Protein AF-A0A7Y4ZI86-F1 (afdb_monomer)

Foldseek 3Di:
DPVVVVVPPPPPLLVVLQVLCCVLFQCWKFKEWLCLHTSYIHNDDPVVNSVVSNVQNVVPAPWQQAPVRTTIGMDGDDDDPVSVVVSSVVNNVSRNDD

Mean predicted aligned error: 6.57 Å

Structure (mmCIF, N/CA/C/O backbone):
data_AF-A0A7Y4ZI86-F1
#
_entry.id   AF-A0A7Y4ZI86-F1
#
loop_
_atom_site.group_PDB
_atom_site.id
_atom_site.type_symbol
_atom_site.label_atom_id
_atom_site.label_alt_id
_atom_site.label_comp_id
_atom_site.label_asym_id
_atom_site.label_entity_id
_atom_site.label_seq_id
_atom_site.pdbx_PDB_ins_code
_atom_site.Cartn_x
_atom_site.Cartn_y
_atom_site.Cartn_z
_atom_site.occupancy
_atom_site.B_iso_or_equiv
_atom_site.auth_seq_id
_atom_site.auth_comp_id
_atom_site.auth_asym_id
_atom_site.auth_atom_id
_atom_site.pdbx_PDB_model_num
ATOM 1 N N . MET A 1 1 ? -19.128 21.379 -4.421 1.00 40.47 1 MET A N 1
ATOM 2 C CA . MET A 1 1 ? -18.666 21.051 -3.052 1.00 40.47 1 MET A CA 1
ATOM 3 C C . MET A 1 1 ? -17.521 20.022 -3.105 1.00 40.47 1 MET A C 1
ATOM 5 O O . MET A 1 1 ? -17.635 18.923 -2.588 1.00 40.47 1 MET A O 1
ATOM 9 N N . VAL A 1 2 ? -16.423 20.343 -3.808 1.00 43.22 2 VAL A N 1
ATOM 10 C CA . VAL A 1 2 ? -15.291 19.412 -4.066 1.00 43.22 2 VAL A CA 1
ATOM 11 C C . VAL A 1 2 ? -14.060 19.757 -3.208 1.00 43.22 2 VAL A C 1
ATOM 13 O O . VAL A 1 2 ? -13.192 18.916 -2.989 1.00 43.22 2 VAL A O 1
ATOM 16 N N . SER A 1 3 ? -14.006 20.975 -2.660 1.00 39.62 3 SER A N 1
ATOM 17 C CA . SER A 1 3 ? -12.858 21.476 -1.895 1.00 39.62 3 SER A CA 1
ATOM 18 C C . SER A 1 3 ? -12.743 20.894 -0.482 1.00 39.62 3 SER A C 1
ATOM 20 O O . SER A 1 3 ? -11.631 20.781 0.023 1.00 39.62 3 SER A O 1
ATOM 22 N N . GLU A 1 4 ? -13.843 20.447 0.134 1.00 34.97 4 GLU A N 1
ATOM 23 C CA . GLU A 1 4 ? -13.811 19.861 1.486 1.00 34.97 4 GLU A CA 1
ATOM 24 C C . GLU A 1 4 ? -13.145 18.481 1.518 1.00 34.97 4 GLU A C 1
ATOM 26 O O . GLU A 1 4 ? -12.319 18.233 2.391 1.00 34.97 4 GLU A O 1
ATOM 31 N N . ARG A 1 5 ? -13.360 17.624 0.504 1.00 44.84 5 ARG A N 1
ATOM 32 C CA . ARG A 1 5 ? -12.651 16.329 0.416 1.00 44.84 5 ARG A CA 1
ATOM 33 C C . ARG A 1 5 ? -11.133 16.489 0.228 1.00 44.84 5 ARG A C 1
ATOM 35 O O . ARG A 1 5 ? -10.381 15.578 0.558 1.00 44.84 5 ARG A O 1
ATOM 42 N N . ARG A 1 6 ? -10.666 17.638 -0.285 1.00 46.72 6 ARG A N 1
ATOM 43 C CA . ARG A 1 6 ? -9.231 17.966 -0.413 1.00 46.72 6 ARG A CA 1
ATOM 44 C C . ARG A 1 6 ? -8.626 18.559 0.861 1.00 46.72 6 ARG A C 1
ATOM 46 O O . ARG A 1 6 ? -7.420 18.422 1.037 1.00 46.72 6 ARG A O 1
ATOM 53 N N . HIS A 1 7 ? -9.426 19.182 1.727 1.00 37.75 7 HIS A N 1
ATOM 54 C CA . HIS A 1 7 ? -8.945 19.873 2.930 1.00 37.75 7 HIS A CA 1
ATOM 55 C C . HIS A 1 7 ? -8.793 18.955 4.153 1.00 37.75 7 HIS A C 1
ATOM 57 O O . H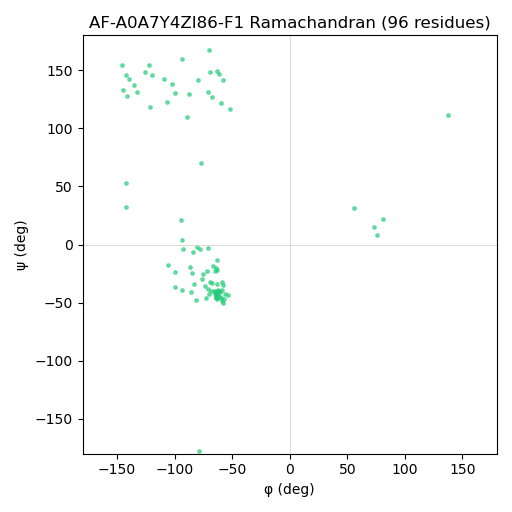IS A 1 7 ? -8.015 19.260 5.051 1.00 37.75 7 HIS A O 1
ATOM 63 N N . THR A 1 8 ? -9.448 17.792 4.160 1.00 42.59 8 THR A N 1
ATOM 64 C CA . THR A 1 8 ? -9.310 16.762 5.210 1.00 42.59 8 THR A CA 1
ATOM 65 C C . THR A 1 8 ? -8.269 15.688 4.849 1.00 42.59 8 THR A C 1
ATOM 67 O O . THR A 1 8 ? -8.265 14.586 5.386 1.00 42.59 8 THR A O 1
ATOM 70 N N . ARG A 1 9 ? -7.345 16.001 3.933 1.00 48.28 9 ARG A N 1
ATOM 71 C CA . ARG A 1 9 ? -6.065 15.297 3.764 1.00 48.28 9 ARG A CA 1
ATOM 72 C C . ARG A 1 9 ? -5.108 15.762 4.865 1.00 48.28 9 ARG A C 1
ATOM 74 O O . ARG A 1 9 ? -4.184 16.514 4.580 1.00 48.28 9 ARG A O 1
ATOM 81 N N . SER A 1 10 ? -5.357 15.391 6.122 1.00 48.47 10 SER A N 1
ATOM 82 C CA . SER A 1 10 ? -4.493 15.788 7.242 1.00 48.47 10 SER A CA 1
ATOM 83 C C . SER A 1 10 ? -3.025 15.447 6.931 1.00 48.47 10 SER A C 1
ATOM 85 O O . SER A 1 10 ? -2.646 14.303 6.674 1.00 48.47 10 SER A O 1
ATOM 87 N N . SER A 1 11 ? -2.204 16.489 6.857 1.00 63.00 11 SER A N 1
ATOM 88 C CA . SER A 1 11 ? -1.022 16.548 5.994 1.00 63.00 11 SER A CA 1
ATOM 89 C C . SER A 1 11 ? 0.161 15.664 6.406 1.00 63.00 11 SER A C 1
ATOM 91 O O . SER A 1 11 ? 1.135 15.601 5.671 1.00 63.00 11 SER A O 1
ATOM 93 N N . ASN A 1 12 ? 0.102 14.941 7.528 1.00 75.25 12 ASN A N 1
ATOM 94 C CA . ASN A 1 12 ? 1.253 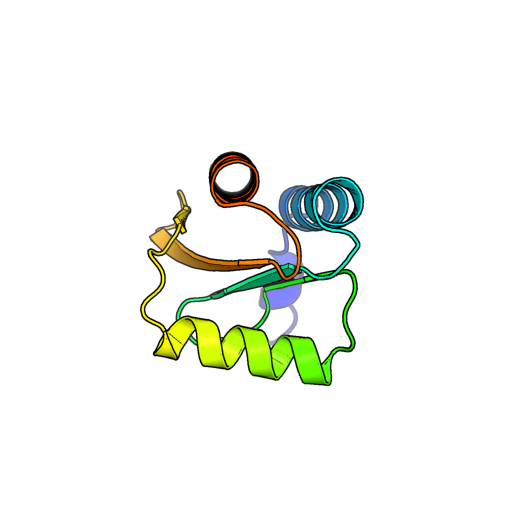14.182 8.037 1.00 75.25 12 ASN A CA 1
ATOM 95 C C . ASN A 1 12 ? 1.206 12.685 7.708 1.00 75.25 12 ASN A C 1
ATOM 97 O O . ASN A 1 12 ? 2.248 12.104 7.419 1.00 75.25 12 ASN A O 1
ATOM 101 N N . ARG A 1 13 ? 0.028 12.044 7.715 1.00 83.69 13 ARG A N 1
ATOM 102 C CA . ARG A 1 13 ? -0.062 10.579 7.539 1.00 83.69 13 ARG A CA 1
ATOM 103 C C . ARG A 1 13 ? 0.224 10.157 6.107 1.00 83.69 13 ARG A C 1
ATOM 105 O O . ARG A 1 13 ? 1.012 9.250 5.884 1.00 83.69 13 ARG A O 1
ATOM 112 N N . TRP A 1 14 ? -0.367 10.852 5.138 1.00 83.12 14 TRP A N 1
ATOM 113 C CA . TRP A 1 14 ? -0.145 10.566 3.718 1.00 83.12 14 TRP A CA 1
ATOM 114 C C . TRP A 1 14 ? 1.305 10.813 3.305 1.00 83.12 14 TRP A C 1
ATOM 116 O O . TRP A 1 14 ? 1.890 9.997 2.599 1.00 83.12 14 TRP A O 1
ATOM 126 N N . ILE A 1 15 ? 1.908 11.889 3.816 1.00 86.44 15 ILE A N 1
ATOM 127 C CA . ILE A 1 15 ? 3.334 12.172 3.630 1.00 86.44 15 ILE A CA 1
ATOM 128 C C . ILE A 1 15 ? 4.180 11.068 4.280 1.00 86.44 15 ILE A C 1
ATOM 130 O O . ILE A 1 15 ? 5.071 10.525 3.633 1.00 86.44 15 ILE A O 1
ATOM 134 N N . ALA A 1 16 ? 3.872 10.663 5.516 1.00 89.69 16 ALA A N 1
ATOM 135 C CA . ALA A 1 16 ? 4.579 9.579 6.196 1.00 89.69 16 ALA A CA 1
ATOM 136 C C . ALA A 1 16 ? 4.477 8.239 5.446 1.00 89.69 16 ALA A C 1
ATOM 138 O O . ALA A 1 16 ? 5.483 7.547 5.322 1.00 89.69 16 ALA A O 1
ATOM 139 N N . LEU A 1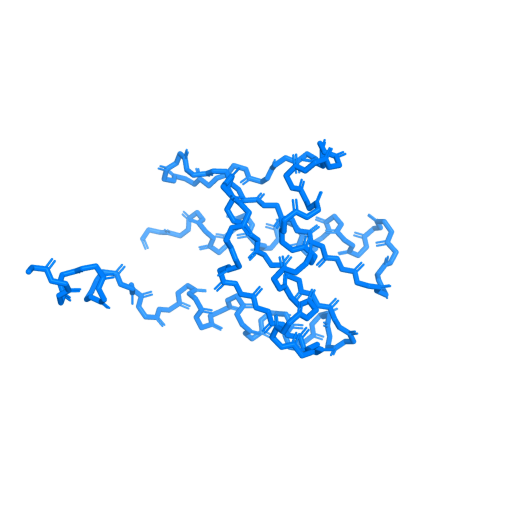 17 ? 3.306 7.894 4.901 1.00 91.62 17 LEU A N 1
ATOM 140 C CA . LEU A 1 17 ? 3.120 6.697 4.073 1.00 91.62 17 LEU A CA 1
ATOM 141 C C . LEU A 1 17 ? 3.943 6.768 2.786 1.00 91.62 17 LEU A C 1
ATOM 143 O O . LEU A 1 17 ? 4.629 5.806 2.447 1.00 91.62 17 LEU A O 1
ATOM 147 N N . PHE A 1 18 ? 3.932 7.915 2.104 1.00 91.56 18 PHE A N 1
ATOM 148 C CA . PHE A 1 18 ? 4.759 8.122 0.918 1.00 91.56 18 PHE A CA 1
ATOM 149 C C . PHE A 1 18 ? 6.253 7.947 1.233 1.00 91.56 18 PHE A C 1
ATOM 151 O O . PHE A 1 18 ? 6.943 7.191 0.548 1.00 91.56 18 PHE A O 1
ATOM 158 N N . HIS A 1 19 ? 6.756 8.577 2.302 1.00 93.19 19 HIS A N 1
ATOM 159 C CA . HIS A 1 19 ? 8.155 8.429 2.720 1.00 93.19 19 HIS A CA 1
ATOM 160 C C . HIS A 1 19 ? 8.495 6.998 3.142 1.00 93.19 19 HIS A C 1
ATOM 162 O O . HIS A 1 19 ? 9.558 6.497 2.775 1.00 93.19 19 HIS A O 1
ATOM 168 N N . LEU A 1 20 ? 7.601 6.329 3.875 1.00 94.12 20 LEU A N 1
ATOM 169 C CA . LEU A 1 20 ? 7.763 4.927 4.250 1.00 94.12 20 LEU A CA 1
ATOM 170 C C . LEU A 1 20 ? 7.939 4.058 3.000 1.00 94.12 20 LEU A C 1
ATOM 172 O O . LEU A 1 20 ? 8.860 3.247 2.946 1.00 94.12 20 LEU A O 1
ATOM 176 N N . PHE A 1 21 ? 7.103 4.255 1.979 1.00 94.44 21 PHE A N 1
ATOM 177 C CA . PHE A 1 21 ? 7.137 3.454 0.753 1.00 94.44 21 PHE A CA 1
ATOM 178 C C . PHE A 1 21 ? 8.381 3.756 -0.077 1.00 94.44 21 PHE A C 1
ATOM 180 O O . PHE A 1 21 ? 9.054 2.829 -0.520 1.00 94.44 21 PHE A O 1
ATOM 187 N N . ALA A 1 22 ? 8.757 5.029 -0.203 1.00 92.88 22 ALA A N 1
ATOM 188 C CA . ALA A 1 22 ? 9.999 5.430 -0.859 1.00 92.88 22 ALA A CA 1
ATOM 189 C C . ALA A 1 22 ? 11.248 4.821 -0.204 1.00 92.88 22 ALA A C 1
ATOM 191 O O . ALA A 1 22 ? 12.215 4.521 -0.897 1.00 92.88 22 ALA A O 1
ATOM 192 N N . GLN A 1 23 ? 11.236 4.604 1.114 1.00 93.69 23 GLN A N 1
ATOM 193 C CA . GLN A 1 23 ? 12.368 4.015 1.834 1.00 93.69 23 GLN A CA 1
ATOM 194 C C . GLN A 1 23 ? 12.354 2.484 1.836 1.00 93.69 23 GLN A C 1
ATOM 196 O O . GLN A 1 23 ? 13.406 1.858 1.728 1.00 93.69 23 GLN A O 1
ATOM 201 N N . ARG A 1 24 ? 11.180 1.870 2.016 1.00 92.38 24 ARG A N 1
ATOM 202 C CA . ARG A 1 24 ? 11.045 0.426 2.269 1.00 92.38 24 ARG A CA 1
ATOM 203 C C . ARG A 1 24 ? 10.665 -0.382 1.038 1.00 92.38 24 ARG A C 1
ATOM 205 O O . ARG A 1 24 ? 10.950 -1.571 1.012 1.00 92.38 24 ARG A O 1
ATOM 212 N N . ALA A 1 25 ? 10.045 0.236 0.040 1.00 92.31 25 ALA A N 1
ATOM 213 C CA . ALA A 1 25 ? 9.607 -0.422 -1.185 1.00 92.31 25 ALA A CA 1
ATOM 214 C C . ALA A 1 25 ? 9.794 0.464 -2.441 1.00 92.31 25 ALA A C 1
ATOM 216 O O . ALA A 1 25 ? 8.857 0.635 -3.225 1.00 92.31 25 ALA A O 1
ATOM 217 N N . PRO A 1 26 ? 11.005 1.010 -2.685 1.00 91.62 26 PRO A N 1
ATOM 218 C CA . PRO A 1 26 ? 11.251 1.923 -3.806 1.00 91.62 26 PRO A CA 1
ATOM 219 C C . PRO A 1 26 ? 11.062 1.277 -5.186 1.00 91.62 26 PRO A C 1
ATOM 221 O O . PRO A 1 26 ? 10.869 1.986 -6.167 1.00 91.62 26 PRO A O 1
ATOM 224 N N . ALA A 1 27 ? 11.119 -0.055 -5.271 1.00 91.06 27 ALA A N 1
ATOM 225 C CA . ALA A 1 27 ? 10.969 -0.811 -6.514 1.00 91.06 27 ALA A CA 1
ATOM 226 C C . ALA A 1 27 ? 9.504 -1.012 -6.957 1.00 91.06 27 ALA A C 1
ATOM 228 O O . ALA A 1 27 ? 9.265 -1.645 -7.985 1.00 91.06 27 ALA A O 1
ATOM 229 N N . GLY A 1 28 ? 8.528 -0.536 -6.175 1.00 92.94 28 GLY A N 1
ATOM 230 C CA . GLY A 1 28 ? 7.109 -0.674 -6.492 1.00 92.94 28 GLY A CA 1
ATOM 231 C C . GLY A 1 28 ? 6.269 -1.051 -5.277 1.00 92.94 28 GLY A C 1
ATOM 232 O O . GLY A 1 28 ? 6.343 -2.192 -4.812 1.00 92.94 28 GLY A O 1
ATOM 233 N N . ALA A 1 29 ? 5.423 -0.129 -4.821 1.00 93.81 29 ALA A N 1
ATOM 234 C CA . ALA A 1 29 ? 4.378 -0.384 -3.833 1.00 93.81 29 ALA A CA 1
ATOM 235 C C . ALA A 1 29 ? 3.097 0.398 -4.137 1.00 93.81 29 ALA A C 1
ATOM 237 O O . ALA A 1 29 ? 3.172 1.538 -4.600 1.00 93.81 29 ALA A O 1
ATOM 238 N N . VAL A 1 30 ? 1.944 -0.198 -3.822 1.00 94.00 30 VAL A N 1
ATOM 239 C CA . VAL A 1 30 ? 0.624 0.448 -3.884 1.00 94.00 30 VAL A CA 1
ATOM 240 C C . VAL A 1 30 ? -0.145 0.166 -2.605 1.00 94.00 30 VAL A C 1
ATOM 242 O O . VAL A 1 30 ? -0.245 -0.981 -2.177 1.00 94.00 30 VAL A O 1
ATOM 245 N N . LEU A 1 31 ? -0.709 1.218 -2.021 1.00 93.19 31 LEU A N 1
ATOM 246 C CA . LEU A 1 31 ? -1.744 1.136 -1.001 1.00 93.19 31 LEU A CA 1
ATOM 247 C C . LEU A 1 31 ? -3.064 1.546 -1.647 1.00 93.19 31 LEU A C 1
ATOM 249 O O . LEU A 1 31 ? -3.150 2.660 -2.162 1.00 93.19 31 LEU A O 1
ATOM 253 N N . ALA A 1 32 ? -4.066 0.678 -1.610 1.00 92.56 32 ALA A N 1
ATOM 254 C CA . ALA A 1 32 ? -5.384 0.927 -2.189 1.00 92.56 32 ALA A CA 1
ATOM 255 C C . ALA A 1 32 ? -6.487 0.799 -1.136 1.00 92.56 32 ALA A C 1
ATOM 257 O O . ALA A 1 32 ? -6.301 0.105 -0.136 1.00 92.56 32 ALA A O 1
ATOM 258 N N . ASP A 1 33 ? -7.615 1.469 -1.353 1.00 90.69 33 ASP A N 1
ATOM 259 C CA . ASP A 1 33 ? -8.817 1.275 -0.540 1.00 90.69 33 ASP A CA 1
ATOM 260 C C . ASP A 1 33 ? -9.594 0.004 -0.937 1.00 90.69 33 ASP A C 1
ATOM 262 O O . ASP A 1 33 ? -9.184 -0.786 -1.796 1.00 90.69 33 ASP A O 1
ATOM 266 N N . ASP A 1 34 ? -10.726 -0.219 -0.277 1.00 89.00 34 ASP A N 1
ATOM 267 C CA . ASP A 1 34 ? -11.608 -1.359 -0.507 1.00 89.00 34 ASP A CA 1
ATOM 268 C C . ASP A 1 34 ? -12.281 -1.345 -1.889 1.00 89.00 34 ASP A C 1
ATOM 270 O O . ASP A 1 34 ? -12.710 -2.401 -2.359 1.00 89.00 34 ASP A O 1
ATOM 274 N N . GLN A 1 35 ? -12.315 -0.182 -2.548 1.00 89.56 3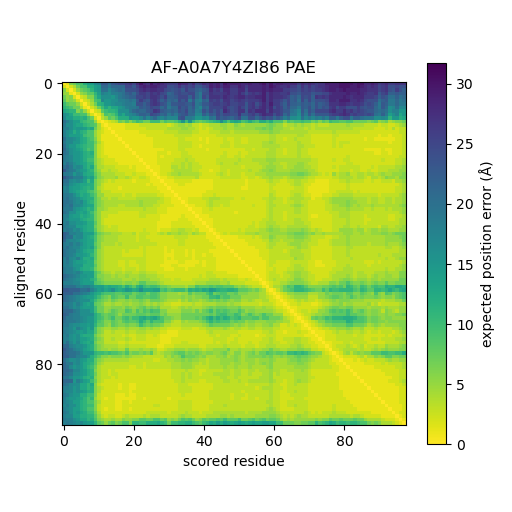5 GLN A N 1
ATOM 275 C CA . GLN A 1 35 ? -12.862 0.036 -3.888 1.00 89.56 35 GLN A CA 1
ATOM 276 C C . GLN A 1 35 ? -11.801 -0.088 -4.993 1.00 89.56 35 GLN A C 1
ATOM 278 O O . GLN A 1 35 ? -12.135 -0.020 -6.176 1.00 89.56 35 GLN A O 1
ATOM 283 N N . GLY A 1 36 ? -10.532 -0.287 -4.629 1.00 89.62 36 GLY A N 1
ATOM 284 C CA . GLY A 1 36 ? -9.432 -0.441 -5.579 1.00 89.62 36 GLY A CA 1
ATOM 285 C C . GLY A 1 36 ? -8.916 0.887 -6.114 1.00 89.62 36 GLY A C 1
ATOM 286 O O . GLY A 1 36 ? -8.304 0.919 -7.179 1.00 89.62 36 GLY A O 1
ATOM 287 N N . LEU A 1 37 ? -9.150 1.984 -5.391 1.00 91.06 37 LEU A N 1
ATOM 288 C CA . LEU A 1 37 ? -8.554 3.274 -5.706 1.00 91.06 37 LEU A CA 1
ATOM 289 C C . LEU A 1 37 ? -7.182 3.388 -5.030 1.00 91.06 37 LEU A C 1
ATOM 291 O O . LEU A 1 37 ? -7.073 3.176 -3.816 1.00 91.06 37 LEU A O 1
ATOM 295 N N . PRO A 1 38 ? -6.123 3.755 -5.773 1.00 91.38 38 PRO A N 1
ATOM 296 C CA . PRO A 1 38 ? -4.813 3.961 -5.180 1.00 91.38 38 PRO A CA 1
ATOM 297 C C . PRO A 1 38 ? -4.818 5.189 -4.260 1.00 91.38 38 PRO A C 1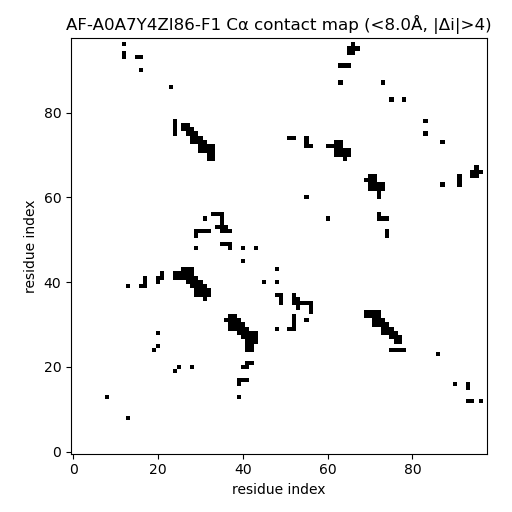
ATOM 299 O O . PRO A 1 38 ? -5.175 6.302 -4.649 1.00 91.38 38 PRO A O 1
ATOM 302 N N . LEU A 1 39 ? -4.371 4.982 -3.023 1.00 89.06 39 LEU A N 1
ATOM 303 C CA . LEU A 1 39 ? -4.160 6.018 -2.011 1.00 89.06 39 LEU A CA 1
ATOM 304 C C . LEU A 1 39 ? -2.710 6.515 -2.019 1.00 89.06 39 LEU A C 1
ATOM 306 O O . LEU A 1 39 ? -2.458 7.709 -1.852 1.00 89.06 39 LEU A O 1
ATOM 310 N N . VAL A 1 40 ? -1.757 5.593 -2.199 1.00 91.38 40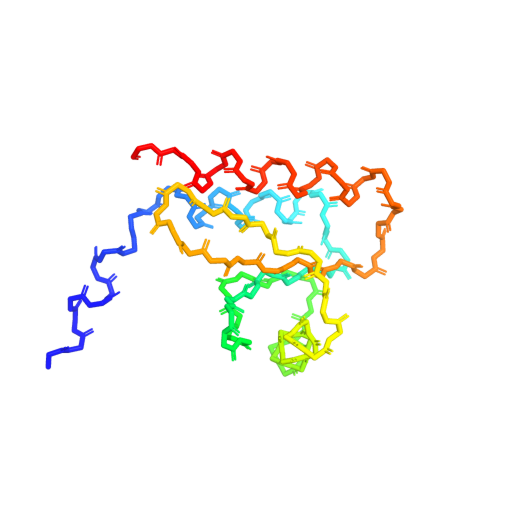 VAL A N 1
ATOM 311 C CA . VAL A 1 40 ? -0.315 5.864 -2.297 1.00 91.38 40 VAL A CA 1
ATOM 312 C C . VAL A 1 40 ? 0.296 4.893 -3.298 1.00 91.38 40 VAL A C 1
ATOM 314 O O . VAL A 1 40 ? 0.069 3.691 -3.194 1.00 91.38 40 VAL A O 1
ATOM 317 N N . ALA A 1 41 ? 1.114 5.398 -4.219 1.00 93.06 41 ALA A N 1
ATOM 318 C CA . ALA A 1 41 ? 1.898 4.586 -5.143 1.00 93.06 41 ALA A CA 1
ATOM 319 C C . ALA A 1 41 ? 3.331 5.125 -5.233 1.00 93.06 41 ALA A C 1
ATOM 321 O O . ALA A 1 41 ? 3.544 6.338 -5.272 1.00 93.06 41 ALA A O 1
ATOM 322 N N . VAL A 1 42 ? 4.319 4.228 -5.231 1.00 94.19 42 VAL A N 1
ATOM 323 C CA . VAL A 1 42 ? 5.746 4.567 -5.341 1.00 94.19 42 VAL A CA 1
ATOM 324 C C . VAL A 1 42 ? 6.442 3.563 -6.248 1.00 94.19 42 VAL A C 1
ATOM 326 O O . VAL A 1 42 ? 6.149 2.371 -6.183 1.00 94.19 42 VAL A O 1
ATOM 329 N N . GLY A 1 43 ? 7.393 4.033 -7.059 1.00 91.31 43 GLY A N 1
ATOM 330 C CA . GLY A 1 43 ? 8.269 3.158 -7.842 1.00 91.31 43 GLY A CA 1
ATOM 331 C C . GLY A 1 43 ? 7.590 2.485 -9.035 1.00 91.31 43 GLY A C 1
ATOM 332 O O . GLY A 1 43 ? 8.134 1.525 -9.572 1.00 91.31 43 GLY A O 1
ATOM 333 N N . MET A 1 44 ? 6.411 2.964 -9.443 1.00 92.31 44 MET A N 1
ATOM 334 C CA . MET A 1 44 ? 5.699 2.472 -10.621 1.00 92.31 44 MET A CA 1
ATOM 335 C C . MET A 1 44 ? 4.939 3.593 -11.345 1.00 92.31 44 MET A C 1
ATOM 337 O O . MET A 1 44 ? 4.590 4.584 -10.701 1.00 92.31 44 MET A O 1
ATOM 341 N N . PRO A 1 45 ? 4.688 3.454 -12.661 1.00 93.25 45 PRO A N 1
ATOM 342 C CA . PRO A 1 45 ? 3.829 4.364 -13.416 1.00 93.25 45 PRO A CA 1
ATOM 343 C C . PRO A 1 45 ? 2.377 4.343 -12.924 1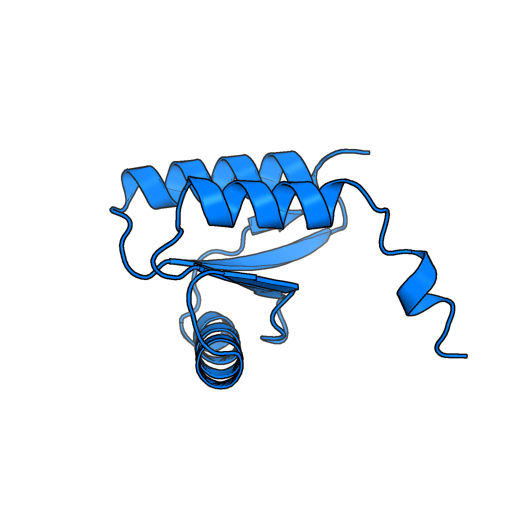.00 93.25 45 PRO A C 1
ATOM 345 O O . PRO A 1 45 ? 1.876 3.288 -12.540 1.00 93.25 45 PRO A O 1
ATOM 348 N N . ASP A 1 46 ? 1.676 5.473 -13.035 1.00 89.94 46 ASP A N 1
ATOM 349 C CA . ASP A 1 46 ? 0.285 5.623 -12.574 1.00 89.94 46 ASP A CA 1
ATOM 350 C C . ASP A 1 46 ? -0.655 4.550 -13.149 1.00 89.94 46 ASP A C 1
ATOM 352 O O . ASP A 1 46 ? -1.407 3.924 -12.410 1.00 89.94 46 ASP A O 1
ATOM 356 N N . ALA A 1 47 ? -0.544 4.246 -14.446 1.00 92.88 47 ALA A N 1
ATOM 357 C CA . ALA A 1 47 ? -1.364 3.214 -15.083 1.00 92.88 47 ALA A CA 1
ATOM 358 C C . ALA A 1 47 ? -1.121 1.804 -14.507 1.00 92.88 47 ALA A C 1
ATOM 360 O O . ALA A 1 47 ? -2.047 1.001 -14.424 1.00 92.88 47 ALA A O 1
ATOM 361 N N . GLU A 1 48 ? 0.112 1.489 -14.096 1.00 93.31 48 GLU A N 1
ATOM 362 C CA . GLU A 1 48 ? 0.409 0.221 -13.417 1.00 93.31 48 GLU A CA 1
ATOM 363 C C . GLU A 1 48 ? -0.114 0.224 -11.979 1.00 93.31 48 GLU A C 1
ATOM 365 O O . GLU A 1 48 ? -0.573 -0.811 -11.496 1.00 93.31 48 GLU A O 1
ATOM 370 N N . ALA A 1 49 ? -0.068 1.376 -11.305 1.00 93.06 49 ALA A N 1
ATOM 371 C CA . ALA A 1 49 ? -0.598 1.529 -9.957 1.00 93.06 49 ALA A CA 1
ATOM 372 C C . ALA A 1 49 ? -2.118 1.332 -9.917 1.00 93.06 49 ALA A C 1
ATOM 374 O O . ALA A 1 49 ? -2.605 0.623 -9.039 1.00 93.06 49 ALA A O 1
ATOM 375 N N . ASP A 1 50 ? -2.844 1.891 -10.888 1.00 92.94 50 ASP A N 1
ATOM 376 C CA . ASP A 1 50 ? -4.293 1.717 -11.025 1.00 92.94 50 ASP A CA 1
ATOM 377 C C . ASP A 1 50 ? -4.661 0.239 -11.223 1.00 92.94 50 ASP A C 1
ATOM 379 O O . ASP A 1 50 ? -5.561 -0.284 -10.564 1.00 92.94 50 ASP A O 1
ATOM 383 N N . VAL A 1 51 ? -3.926 -0.468 -12.088 1.00 93.88 51 VAL A N 1
ATOM 384 C CA . VAL A 1 51 ? -4.136 -1.906 -12.315 1.00 93.88 51 VAL A CA 1
ATOM 385 C C . VAL A 1 51 ? -3.832 -2.710 -11.051 1.00 93.88 51 VAL A C 1
ATOM 387 O O . VAL A 1 51 ? -4.630 -3.560 -10.661 1.00 93.88 51 VAL A O 1
ATOM 390 N N . ALA A 1 52 ? -2.712 -2.437 -10.377 1.00 92.31 52 ALA A N 1
ATOM 391 C CA . ALA A 1 52 ? -2.350 -3.127 -9.141 1.00 92.31 52 ALA A CA 1
ATOM 392 C C . ALA A 1 52 ? -3.375 -2.882 -8.019 1.00 92.31 52 ALA A C 1
ATOM 394 O O . ALA A 1 52 ? -3.723 -3.811 -7.290 1.00 92.31 52 ALA A O 1
ATOM 395 N N . ALA A 1 53 ? -3.895 -1.657 -7.902 1.00 92.12 53 ALA A N 1
ATOM 396 C CA . ALA A 1 53 ? -4.940 -1.304 -6.946 1.00 92.12 53 ALA A CA 1
ATOM 397 C C . ALA A 1 53 ? -6.248 -2.062 -7.217 1.00 92.12 53 ALA A C 1
ATOM 399 O O . ALA A 1 53 ? -6.837 -2.626 -6.293 1.00 92.12 53 ALA A O 1
ATOM 400 N N . ALA A 1 54 ? -6.668 -2.141 -8.481 1.00 91.25 54 ALA A N 1
ATOM 401 C CA . ALA A 1 54 ? -7.855 -2.892 -8.875 1.00 91.25 54 ALA A CA 1
ATOM 402 C C . ALA A 1 54 ? -7.701 -4.398 -8.601 1.00 91.25 54 ALA A C 1
ATOM 404 O O . ALA A 1 54 ? -8.620 -5.040 -8.090 1.00 91.25 54 ALA A O 1
ATOM 405 N N . GLU A 1 55 ? -6.530 -4.967 -8.893 1.00 91.56 55 GLU A N 1
ATOM 406 C CA . GLU A 1 55 ? -6.263 -6.384 -8.648 1.00 91.56 55 GLU A CA 1
ATOM 407 C C . GLU A 1 55 ? -6.223 -6.726 -7.153 1.00 91.56 55 GLU A C 1
ATOM 409 O O . GLU A 1 55 ? -6.715 -7.787 -6.779 1.00 91.56 55 GLU A O 1
ATOM 414 N N . LEU A 1 56 ? -5.767 -5.825 -6.273 1.00 89.50 56 LEU A N 1
ATOM 415 C CA . LEU A 1 56 ? -5.786 -6.049 -4.817 1.00 89.50 56 LEU A CA 1
ATOM 416 C C . LEU A 1 56 ? -7.190 -6.328 -4.262 1.00 89.50 56 LEU A C 1
ATOM 418 O O . LEU A 1 56 ? -7.345 -7.112 -3.325 1.00 89.50 56 LEU A O 1
ATOM 422 N N . VAL A 1 57 ? -8.224 -5.704 -4.830 1.00 85.88 57 VAL A N 1
ATOM 423 C CA . VAL A 1 57 ? -9.620 -5.978 -4.446 1.00 85.88 57 VAL A CA 1
ATOM 424 C C . VAL A 1 57 ? -10.049 -7.374 -4.896 1.00 85.88 57 VAL A C 1
ATOM 426 O O . VAL A 1 57 ? -10.844 -8.030 -4.226 1.00 85.88 57 VAL A O 1
ATOM 429 N N . ARG A 1 58 ? -9.508 -7.854 -6.019 1.00 85.44 58 ARG A N 1
ATOM 430 C CA . ARG A 1 58 ? -9.859 -9.145 -6.623 1.00 85.44 58 ARG A CA 1
ATOM 431 C C . ARG A 1 58 ? -9.118 -10.317 -5.992 1.00 85.44 58 ARG A C 1
ATOM 433 O O . ARG A 1 58 ? -9.684 -11.404 -5.905 1.00 85.44 58 ARG A O 1
ATOM 440 N N . THR A 1 59 ? -7.875 -10.116 -5.561 1.00 79.31 59 THR A N 1
ATOM 441 C CA . THR A 1 59 ? -7.011 -11.174 -5.010 1.00 79.31 59 THR A CA 1
ATOM 442 C C . THR A 1 59 ? -7.343 -11.548 -3.568 1.00 79.31 59 THR A C 1
ATOM 444 O O . THR A 1 59 ? -6.784 -12.514 -3.051 1.00 79.31 59 THR A O 1
ATOM 447 N N . ASN A 1 60 ? -8.293 -10.849 -2.936 1.00 67.06 60 ASN A N 1
ATOM 448 C CA . ASN A 1 60 ? -8.740 -11.103 -1.566 1.00 67.06 60 ASN A CA 1
ATOM 449 C C . ASN A 1 60 ? -7.577 -11.074 -0.553 1.00 67.06 60 ASN A C 1
ATOM 4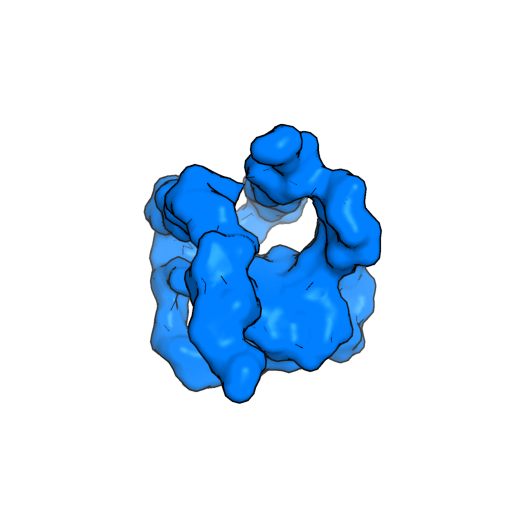51 O O . ASN A 1 60 ? -7.590 -11.800 0.445 1.00 67.06 60 ASN A O 1
ATOM 455 N N . GLU A 1 61 ? -6.552 -10.254 -0.825 1.00 73.50 61 GLU A N 1
ATOM 456 C CA . GLU A 1 61 ? -5.462 -10.039 0.120 1.00 73.50 61 GLU A CA 1
ATOM 457 C C . GLU A 1 61 ? -6.013 -9.513 1.453 1.00 73.50 61 GLU A C 1
ATOM 459 O O . GLU A 1 61 ? -6.957 -8.708 1.456 1.00 73.50 61 GLU A O 1
ATOM 464 N N . PRO A 1 62 ? -5.452 -9.971 2.590 1.00 80.19 62 PRO A N 1
ATOM 465 C CA . PRO A 1 62 ? -5.958 -9.599 3.900 1.00 80.19 62 PRO A CA 1
ATOM 466 C C . PRO A 1 62 ? -5.887 -8.074 4.062 1.00 80.19 62 PRO A C 1
ATOM 468 O O . PRO A 1 62 ? -4.799 -7.498 3.945 1.00 80.19 62 PRO A O 1
ATOM 471 N N . PRO A 1 63 ? -7.023 -7.406 4.323 1.00 86.81 63 PRO A N 1
ATOM 472 C CA . PRO A 1 63 ? -7.032 -5.966 4.480 1.00 86.81 63 PRO A CA 1
ATOM 473 C C . PRO A 1 63 ? -6.316 -5.561 5.769 1.00 86.81 63 PRO A C 1
ATOM 475 O O . PRO A 1 63 ? -6.353 -6.245 6.793 1.00 86.81 63 PRO A O 1
ATOM 478 N N . ILE A 1 64 ? -5.692 -4.392 5.724 1.00 88.31 64 ILE A N 1
ATOM 479 C CA . ILE A 1 64 ? -5.195 -3.673 6.885 1.00 88.31 64 ILE A CA 1
ATOM 480 C C . ILE A 1 64 ? -6.338 -2.775 7.360 1.00 88.31 64 ILE A C 1
ATOM 482 O O . ILE A 1 64 ? -6.691 -1.793 6.703 1.00 88.31 64 ILE A O 1
ATOM 486 N N . ALA A 1 65 ? -6.923 -3.113 8.506 1.00 82.31 65 ALA A N 1
ATOM 487 C CA . ALA A 1 65 ? -7.931 -2.275 9.138 1.00 82.31 65 ALA A CA 1
ATOM 488 C C . ALA A 1 65 ? -7.283 -1.006 9.709 1.00 82.31 65 ALA A C 1
ATOM 490 O O . ALA A 1 65 ? -6.280 -1.058 10.426 1.00 82.31 65 ALA A O 1
ATOM 491 N N . THR A 1 66 ? -7.868 0.147 9.406 1.00 77.31 66 THR A N 1
ATOM 492 C CA . THR A 1 66 ? -7.455 1.438 9.965 1.00 77.31 66 THR A CA 1
ATOM 493 C C . THR A 1 66 ? -8.277 1.784 11.206 1.00 77.31 66 THR A C 1
ATOM 495 O O . THR A 1 66 ? -9.404 1.317 11.373 1.00 77.31 66 THR A O 1
ATOM 498 N N . ALA A 1 67 ? -7.769 2.682 12.056 1.00 72.19 67 ALA A N 1
ATOM 499 C CA . ALA A 1 67 ? -8.520 3.180 13.217 1.00 72.19 67 ALA A CA 1
ATOM 500 C C . ALA A 1 67 ? -9.802 3.957 12.843 1.00 72.19 67 ALA A C 1
ATOM 502 O O . ALA A 1 67 ? -10.641 4.210 13.702 1.00 72.19 67 ALA A O 1
ATOM 503 N N . LEU A 1 68 ? -9.957 4.331 11.568 1.00 70.06 68 LEU A N 1
ATOM 504 C CA . LEU A 1 68 ? -11.121 5.038 11.030 1.00 70.06 68 LEU A CA 1
ATOM 505 C C . LEU A 1 68 ? -12.179 4.087 10.441 1.00 70.06 68 LEU A C 1
ATOM 507 O O . LEU A 1 68 ? -13.153 4.556 9.859 1.00 70.06 68 LEU A O 1
ATOM 511 N N . GLY A 1 69 ? -11.982 2.767 10.548 1.00 75.62 69 GLY A N 1
ATOM 512 C CA . GLY A 1 69 ? -12.874 1.764 9.959 1.00 75.62 69 GLY A CA 1
ATOM 513 C C . GLY A 1 69 ? -12.730 1.605 8.442 1.00 75.62 69 GLY A C 1
ATOM 514 O O . GLY A 1 69 ? -13.526 0.900 7.835 1.00 75.62 69 GLY A O 1
ATOM 515 N N . LEU A 1 70 ? -11.726 2.242 7.829 1.00 78.88 70 LEU A N 1
ATOM 516 C CA . LEU A 1 70 ? -11.356 1.993 6.434 1.00 78.88 70 LEU A CA 1
ATOM 517 C C . LEU A 1 70 ? -10.525 0.714 6.347 1.00 78.88 70 LEU A C 1
ATOM 519 O O . LEU A 1 70 ? -9.659 0.488 7.199 1.00 78.88 70 LEU A O 1
ATOM 523 N N . GLU A 1 71 ? -10.745 -0.066 5.298 1.00 88.31 71 GLU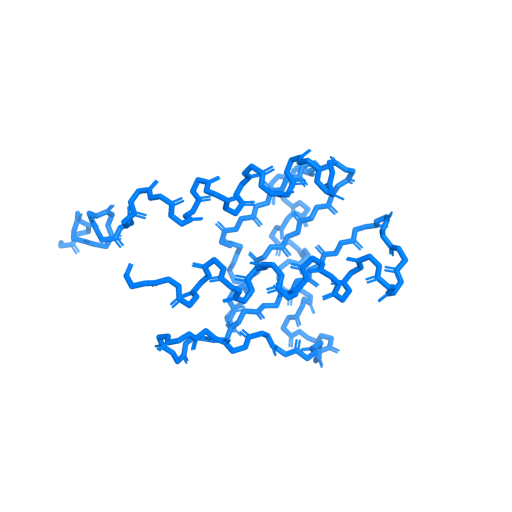 A N 1
ATOM 524 C CA . GLU A 1 71 ? -9.896 -1.189 4.918 1.00 88.31 71 GLU A CA 1
ATOM 525 C C . GLU A 1 71 ? -8.971 -0.759 3.786 1.00 88.31 71 GLU A C 1
ATOM 527 O O . GLU A 1 71 ? -9.414 -0.182 2.793 1.00 88.31 71 GLU A O 1
ATOM 532 N N . VAL A 1 72 ? -7.677 -1.030 3.938 1.00 89.94 72 VAL A N 1
ATOM 533 C CA . VAL A 1 72 ? -6.693 -0.771 2.884 1.00 89.94 72 VAL A CA 1
ATOM 534 C C . VAL A 1 72 ? -5.906 -2.029 2.564 1.00 89.94 72 VAL A C 1
ATOM 536 O O . VAL A 1 72 ? -5.659 -2.859 3.435 1.00 89.94 72 VAL A O 1
ATOM 539 N N . ARG A 1 73 ? -5.493 -2.180 1.312 1.00 92.06 73 ARG A N 1
ATOM 540 C CA . ARG A 1 73 ? -4.733 -3.335 0.826 1.00 92.06 73 ARG A CA 1
ATOM 541 C C . ARG A 1 73 ? -3.386 -2.885 0.284 1.00 92.06 73 ARG A C 1
ATOM 543 O O . ARG A 1 73 ? -3.270 -1.785 -0.255 1.00 92.06 73 ARG A O 1
ATOM 550 N N . LEU A 1 74 ? -2.370 -3.725 0.461 1.00 91.69 74 LEU A N 1
ATOM 551 C CA . LEU A 1 74 ? -0.978 -3.396 0.170 1.00 91.69 74 LEU A CA 1
ATOM 552 C C . LEU A 1 74 ? -0.401 -4.363 -0.859 1.00 91.69 74 LEU A C 1
ATOM 554 O O . LEU A 1 74 ? -0.222 -5.538 -0.568 1.00 91.69 74 LEU A O 1
ATOM 558 N N . PHE A 1 75 ? 0.004 -3.828 -2.005 1.00 91.50 75 PHE A N 1
ATOM 559 C CA . PHE A 1 75 ? 0.814 -4.533 -2.988 1.00 91.50 75 PHE A CA 1
ATOM 560 C C . PHE A 1 75 ? 2.270 -4.072 -2.895 1.00 91.50 75 PHE A C 1
ATOM 562 O O . PHE A 1 75 ? 2.543 -2.872 -2.807 1.00 91.50 75 PHE A O 1
ATOM 569 N N . VAL A 1 76 ? 3.210 -5.014 -2.982 1.00 91.56 76 VAL A N 1
ATOM 570 C CA . VAL A 1 76 ? 4.651 -4.739 -3.058 1.00 91.56 76 VAL A CA 1
ATOM 571 C C . VAL A 1 76 ? 5.329 -5.695 -4.029 1.00 91.56 76 VAL A C 1
ATOM 573 O O . VAL A 1 76 ? 5.198 -6.908 -3.915 1.00 91.56 76 VAL A O 1
ATOM 576 N N . ARG A 1 77 ? 6.083 -5.145 -4.987 1.00 86.75 77 ARG A N 1
ATOM 577 C CA . ARG A 1 77 ? 6.640 -5.906 -6.120 1.00 86.75 77 ARG A CA 1
ATOM 578 C C . ARG A 1 77 ? 7.852 -6.771 -5.754 1.00 86.75 77 ARG A C 1
ATOM 580 O O . ARG A 1 77 ? 8.098 -7.775 -6.411 1.00 86.75 77 ARG A O 1
ATOM 587 N N . ALA A 1 78 ? 8.635 -6.362 -4.757 1.00 84.31 78 ALA A N 1
ATOM 588 C CA . ALA A 1 78 ? 9.972 -6.915 -4.516 1.00 84.31 78 ALA A CA 1
ATOM 589 C C . ALA A 1 78 ? 10.318 -7.068 -3.025 1.00 84.31 78 ALA A C 1
ATOM 591 O O . ALA A 1 78 ? 11.475 -6.909 -2.641 1.00 84.31 78 ALA A O 1
ATOM 592 N N . LEU A 1 79 ? 9.321 -7.342 -2.179 1.00 86.06 79 LEU A N 1
ATOM 593 C CA . LEU A 1 79 ? 9.540 -7.653 -0.766 1.00 86.06 79 LEU A CA 1
ATOM 594 C C . LEU A 1 79 ? 9.256 -9.125 -0.490 1.00 86.06 79 LEU A C 1
ATOM 596 O O . LEU A 1 79 ? 8.319 -9.699 -1.038 1.00 86.06 79 LEU A O 1
ATOM 600 N N . ASP A 1 80 ? 10.056 -9.726 0.388 1.00 90.19 80 ASP A N 1
ATOM 601 C CA . ASP A 1 80 ? 9.721 -11.029 0.948 1.00 90.19 80 ASP A CA 1
ATOM 602 C C . ASP A 1 80 ? 8.527 -10.929 1.920 1.00 90.19 80 ASP A C 1
ATOM 604 O O . ASP A 1 80 ? 8.122 -9.849 2.366 1.00 90.19 80 ASP A O 1
ATOM 608 N N . ALA A 1 81 ? 7.967 -12.083 2.286 1.00 86.62 81 ALA A N 1
ATOM 609 C CA . ALA A 1 81 ? 6.786 -12.151 3.142 1.00 86.62 81 ALA A CA 1
ATOM 610 C C . ALA A 1 81 ? 7.008 -11.582 4.558 1.00 86.62 81 ALA A C 1
ATOM 612 O O . ALA A 1 81 ? 6.037 -11.268 5.251 1.00 86.62 81 ALA A O 1
ATOM 613 N N . GLN A 1 82 ? 8.250 -11.498 5.044 1.00 90.38 82 GLN A N 1
ATOM 614 C CA . GLN A 1 82 ? 8.556 -10.916 6.352 1.00 90.38 82 GLN A CA 1
ATOM 615 C C . GLN A 1 82 ? 8.601 -9.389 6.260 1.00 90.38 82 GLN A C 1
ATOM 617 O O . GLN A 1 82 ? 7.945 -8.708 7.050 1.00 90.38 82 GLN A O 1
ATOM 622 N N . ALA A 1 83 ? 9.299 -8.852 5.262 1.00 89.50 83 ALA A N 1
ATOM 623 C CA . ALA A 1 83 ? 9.366 -7.428 4.977 1.00 89.50 83 ALA A CA 1
ATOM 624 C C . ALA A 1 83 ? 7.985 -6.846 4.638 1.00 89.50 83 ALA A C 1
ATOM 626 O O . ALA A 1 83 ? 7.641 -5.773 5.132 1.00 89.50 83 ALA A O 1
ATOM 627 N N . GLN A 1 84 ? 7.154 -7.573 3.884 1.00 89.12 84 GLN A N 1
ATOM 628 C CA . GLN A 1 84 ? 5.772 -7.174 3.604 1.00 89.12 84 GLN A CA 1
ATOM 629 C C . GLN A 1 84 ? 4.929 -7.094 4.884 1.00 89.12 84 GLN A C 1
ATOM 631 O O . GLN A 1 84 ? 4.194 -6.126 5.074 1.00 89.12 84 GLN A O 1
ATOM 636 N N . ARG A 1 85 ? 5.069 -8.058 5.807 1.00 88.69 85 ARG A N 1
ATOM 637 C CA . ARG A 1 85 ? 4.364 -8.027 7.102 1.00 88.69 85 ARG A CA 1
ATOM 638 C C . ARG A 1 85 ? 4.791 -6.848 7.974 1.00 88.69 85 ARG A C 1
ATOM 640 O O . ARG A 1 85 ? 3.944 -6.208 8.602 1.00 88.69 85 ARG A O 1
ATOM 647 N N . TRP A 1 86 ? 6.087 -6.541 8.011 1.00 91.25 86 TRP A N 1
ATOM 648 C CA . TRP A 1 86 ? 6.591 -5.359 8.713 1.00 91.25 86 TRP A CA 1
ATOM 649 C C . TRP A 1 86 ? 6.076 -4.062 8.095 1.00 91.25 86 TRP A C 1
ATOM 651 O O . TRP A 1 86 ? 5.572 -3.211 8.825 1.00 91.25 86 TRP A O 1
ATOM 661 N N . LEU A 1 87 ? 6.104 -3.948 6.765 1.00 91.75 87 LEU A N 1
ATOM 662 C CA . LEU A 1 87 ? 5.568 -2.787 6.062 1.00 91.75 87 LEU A CA 1
ATOM 663 C C . LEU A 1 87 ? 4.070 -2.603 6.344 1.00 91.75 87 LEU A C 1
ATOM 665 O O . LEU A 1 87 ? 3.649 -1.504 6.690 1.00 91.75 87 LEU A O 1
ATOM 669 N N . ALA A 1 88 ? 3.277 -3.676 6.283 1.00 90.44 88 ALA A N 1
ATOM 670 C CA . ALA A 1 88 ? 1.855 -3.645 6.626 1.00 90.44 88 ALA A CA 1
ATOM 671 C C . ALA A 1 88 ? 1.609 -3.183 8.077 1.00 90.44 88 ALA A C 1
ATOM 673 O O . ALA A 1 88 ? 0.705 -2.389 8.336 1.00 90.44 88 ALA A O 1
ATOM 674 N N . SER A 1 89 ? 2.451 -3.617 9.021 1.00 90.31 89 SER A N 1
ATOM 675 C CA . SER A 1 89 ? 2.374 -3.185 10.425 1.00 90.31 89 SER A CA 1
ATOM 676 C C . SER A 1 89 ? 2.695 -1.695 10.597 1.00 90.31 89 SER A C 1
ATOM 678 O O . SER A 1 89 ? 2.042 -1.002 11.379 1.00 90.31 89 SER A O 1
ATOM 680 N N . ASP A 1 90 ? 3.686 -1.182 9.865 1.00 92.62 90 ASP A N 1
ATOM 681 C CA . ASP A 1 90 ? 4.048 0.237 9.885 1.00 92.62 90 ASP A CA 1
ATOM 682 C C . ASP A 1 90 ? 2.953 1.109 9.248 1.00 92.62 90 ASP A C 1
ATOM 684 O O . ASP A 1 90 ? 2.609 2.157 9.798 1.00 92.62 90 ASP A O 1
ATOM 688 N N . VAL A 1 91 ? 2.342 0.643 8.153 1.00 91.44 91 VAL A N 1
ATOM 689 C CA . VAL A 1 91 ? 1.165 1.273 7.531 1.00 91.44 91 VAL A CA 1
ATOM 690 C C . VAL A 1 91 ? 0.010 1.360 8.525 1.00 91.44 91 VAL A C 1
ATOM 692 O O . VAL A 1 91 ? -0.531 2.447 8.735 1.00 91.44 91 VAL A O 1
ATOM 695 N N . ALA A 1 92 ? -0.330 0.249 9.186 1.00 89.38 92 ALA A N 1
ATOM 696 C CA . ALA A 1 92 ? -1.385 0.215 10.195 1.00 89.38 92 ALA A CA 1
ATOM 697 C C . ALA A 1 92 ? -1.119 1.231 11.318 1.00 89.38 92 ALA A C 1
ATOM 699 O O . ALA A 1 92 ? -2.018 1.970 11.717 1.00 89.38 92 ALA A O 1
ATOM 700 N N . ARG A 1 93 ? 0.136 1.329 11.782 1.00 88.94 93 ARG A N 1
ATOM 701 C CA . ARG A 1 93 ? 0.540 2.280 12.826 1.00 88.94 93 ARG A CA 1
ATOM 702 C C . ARG A 1 93 ? 0.364 3.732 12.390 1.00 88.94 93 ARG A C 1
ATOM 704 O O . ARG A 1 93 ? -0.163 4.523 13.165 1.00 88.94 93 ARG A O 1
ATOM 711 N N . ILE A 1 94 ? 0.781 4.083 11.171 1.00 89.12 94 ILE A N 1
ATOM 712 C CA . ILE A 1 94 ? 0.623 5.447 10.639 1.00 89.12 94 ILE A CA 1
ATOM 713 C C . ILE A 1 94 ? -0.861 5.797 10.501 1.00 89.12 94 ILE A C 1
ATOM 715 O O . ILE A 1 94 ? -1.275 6.896 10.869 1.00 89.12 94 ILE A O 1
ATOM 719 N N . LEU A 1 95 ? -1.677 4.863 10.008 1.00 86.00 95 LEU A N 1
ATOM 720 C CA . LEU A 1 95 ? -3.113 5.071 9.820 1.00 86.00 95 LEU A CA 1
ATOM 721 C C . LEU A 1 95 ? -3.895 5.120 11.142 1.00 86.00 95 LEU A C 1
ATOM 723 O O . LEU A 1 95 ? -4.965 5.726 11.182 1.00 86.00 95 LEU A O 1
ATOM 727 N N . ALA A 1 96 ? -3.353 4.541 12.216 1.00 84.12 96 ALA A N 1
ATOM 728 C CA . ALA A 1 96 ? -3.919 4.583 13.562 1.00 84.12 96 ALA A CA 1
ATOM 729 C C . ALA A 1 96 ? -3.559 5.844 14.370 1.00 84.12 96 ALA A C 1
ATOM 731 O O . ALA A 1 96 ? -4.073 6.019 15.474 1.00 84.12 96 ALA A O 1
ATOM 732 N N . MET A 1 97 ? -2.681 6.716 13.859 1.00 80.19 97 MET A N 1
ATOM 733 C CA . MET A 1 97 ? -2.366 7.981 14.533 1.00 80.19 97 MET A CA 1
ATOM 734 C C . MET A 1 97 ? -3.631 8.855 14.660 1.00 80.19 97 MET A C 1
ATOM 736 O O . MET A 1 97 ? -4.481 8.793 13.771 1.00 80.19 97 MET A O 1
ATOM 740 N N . PRO A 1 98 ? -3.778 9.654 15.734 1.00 65.50 98 PRO A N 1
ATOM 741 C CA . PRO A 1 98 ? -4.913 10.558 15.933 1.00 65.50 98 PRO A CA 1
ATOM 742 C C . PRO A 1 98 ? -4.922 11.731 14.952 1.00 65.50 98 PRO A C 1
ATOM 744 O O . PRO A 1 98 ? -3.868 12.059 14.350 1.00 65.50 98 PRO A O 1
#

Secondary structure (DSSP, 8-state):
--HHHHHT--TTHHHHHHHHHHHH-TT-EEEEETTS-EEEEESS-HHHHHHHHHHHHHTTPPPEE-TTS-EEEEEESS--HHHHHHHHHHHHHHHT--

Sequence (98 aa):
MVSERRHTRSSNRWIALFHLFAQRAPAGAVLADDQGLPLVAVGMPDAEADVAAAELVRTNEPPIATALGLEVRLFVRALDAQAQRWLASDVARILAMP

Radius of gyration: 12.93 Å; Cα contacts (8 Å, |Δi|>4): 142; chains: 1; bounding box: 31×34×31 Å

Solvent-accessible surface area (backbone atoms only — not comparable to full-atom values): 5589 Å² total; per-residue (Å²): 138,69,64,63,77,64,67,72,58,64,76,59,48,64,52,47,51,49,53,49,34,55,72,77,32,49,78,19,32,34,36,13,40,77,85,16,48,63,78,44,71,32,56,63,57,68,74,58,39,47,52,52,17,42,45,48,55,73,68,67,59,80,61,45,68,32,75,81,75,48,45,32,34,79,49,63,75,83,58,57,78,65,56,47,52,52,50,53,52,52,50,37,53,52,53,49,55,135

Nearest PDB structures (foldseek):
  6hjm-assembly9_P  TM=5.802E-01  e=1.292E-02  Myxococcus xanthus
  9jue-assembly1_E  TM=6.052E-01  e=3.301E-02  Promethearchaeum syntrophicum
  3cpt-assembly1_B  TM=6.242E-01  e=4.239E-02  unclassified
  6hjm-assembly2_E  TM=5.730E-01  e=2.268E-02  Myxococcus xanthus
  3kye-assembly2_C  TM=5.777E-01  e=3.982E-02  Streptomyces avermitilis MA-4680 = NBRC 14893

pLDDT: mean 83.29, std 15.2, range [34.97, 94.44]